Protein AF-A0AAN0MKB0-F1 (afdb_monomer_lite)

Secondary structure (DSSP, 8-state):
-HHHHHHHHHHHHHHHHHHHIIIIIS-HHHHHHHHHHH-TT--SS-HHHHHHHHHHHHHHHHHHHHHHHHHHHH-

Radius of gyration: 14.73 Å; chains: 1; bounding box: 35×25×40 Å

Organism: NCBI:txid3073862

Foldseek 3Di:
DVLVVQLVVQLVVQLVVLCCCLPVVDDPVVSLVVLCVLCVPCPDVGSVVSSNVVSSVVSSVVSVVVSVVVVVVVD

Structure (mmCIF, N/CA/C/O backbone):
data_AF-A0AAN0MKB0-F1
#
_entry.id   AF-A0AAN0MKB0-F1
#
loop_
_atom_site.group_PDB
_atom_site.id
_atom_site.type_symbol
_atom_site.label_atom_id
_atom_site.label_alt_id
_atom_site.label_comp_id
_atom_site.label_asym_id
_atom_site.label_entity_id
_atom_site.label_seq_id
_atom_site.pdbx_PDB_ins_code
_atom_site.Cartn_x
_atom_site.Cartn_y
_atom_site.Cartn_z
_atom_site.occupancy
_atom_site.B_iso_or_equiv
_atom_site.auth_seq_id
_atom_site.auth_comp_id
_atom_site.auth_asym_id
_atom_site.auth_atom_id
_atom_site.pdbx_PDB_model_num
ATOM 1 N N . MET A 1 1 ? -5.908 6.516 22.950 1.00 70.69 1 MET A N 1
ATOM 2 C CA . MET A 1 1 ? -5.284 5.173 22.991 1.00 70.69 1 MET A CA 1
ATOM 3 C C . MET A 1 1 ? -5.988 4.154 22.09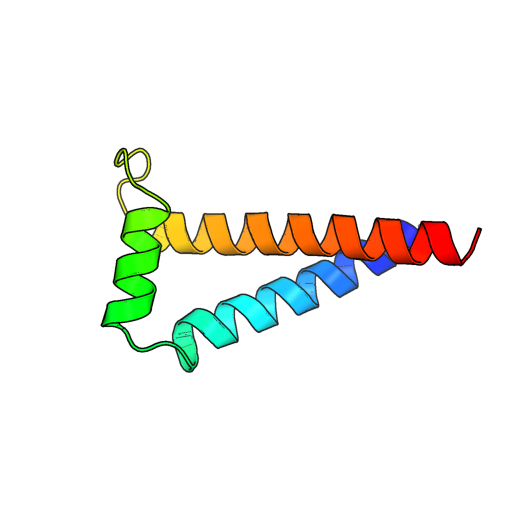2 1.00 70.69 1 MET A C 1
ATOM 5 O O . MET A 1 1 ? -5.432 3.855 21.047 1.00 70.69 1 MET A O 1
ATOM 9 N N . LYS A 1 2 ? -7.218 3.690 22.387 1.00 84.00 2 LYS A N 1
ATOM 10 C CA . LYS A 1 2 ? -7.895 2.630 21.591 1.00 84.00 2 LYS A CA 1
ATOM 11 C C . LYS A 1 2 ? -7.998 2.915 20.078 1.00 84.00 2 LYS A C 1
ATOM 13 O O . LYS A 1 2 ? -7.691 2.044 19.276 1.00 84.00 2 LYS A O 1
ATOM 18 N N . LYS A 1 3 ? -8.355 4.146 19.685 1.00 85.25 3 LYS A N 1
ATOM 19 C CA . LYS A 1 3 ? -8.468 4.555 18.265 1.00 85.25 3 LYS A CA 1
ATOM 20 C C . LYS A 1 3 ? -7.123 4.571 17.524 1.00 85.25 3 LYS A C 1
ATOM 22 O O . LYS A 1 3 ? -7.081 4.254 16.345 1.00 85.25 3 LYS A O 1
ATOM 27 N N . ILE A 1 4 ? -6.042 4.924 18.223 1.00 88.75 4 ILE A N 1
ATOM 28 C CA . ILE A 1 4 ? -4.684 4.974 17.657 1.00 88.75 4 ILE A CA 1
ATOM 29 C C . ILE A 1 4 ? -4.181 3.552 17.409 1.00 88.75 4 ILE A C 1
ATOM 31 O O . ILE A 1 4 ? -3.694 3.261 16.327 1.00 88.75 4 ILE A O 1
ATOM 35 N N . ILE A 1 5 ? -4.378 2.650 18.377 1.00 92.44 5 ILE A N 1
ATOM 36 C CA . ILE A 1 5 ? -4.026 1.230 18.230 1.00 92.44 5 ILE A CA 1
ATOM 37 C C . ILE A 1 5 ? -4.806 0.604 17.067 1.00 92.44 5 ILE A C 1
ATOM 39 O O . ILE A 1 5 ? -4.213 -0.058 16.222 1.00 92.44 5 ILE A O 1
ATOM 43 N N . LEU A 1 6 ? -6.115 0.875 16.975 1.00 91.38 6 LEU A N 1
ATOM 44 C CA . LEU A 1 6 ? -6.947 0.412 15.863 1.00 91.38 6 LEU A CA 1
ATOM 45 C C . LEU A 1 6 ? -6.430 0.924 14.509 1.00 91.38 6 LEU A C 1
ATOM 47 O O . LEU A 1 6 ? -6.294 0.140 13.575 1.00 91.38 6 LEU A O 1
ATOM 51 N N . PHE A 1 7 ? -6.097 2.214 14.416 1.00 93.06 7 PHE A N 1
ATOM 52 C CA . PHE A 1 7 ? -5.534 2.803 13.203 1.00 93.06 7 PHE A CA 1
ATOM 53 C C . PHE A 1 7 ? -4.211 2.144 12.798 1.00 93.06 7 PHE A C 1
ATOM 55 O O . PHE A 1 7 ? -4.032 1.827 11.625 1.00 93.06 7 PHE A O 1
ATOM 62 N N . ILE A 1 8 ? -3.306 1.898 13.751 1.00 94.25 8 ILE A N 1
ATOM 63 C CA . ILE A 1 8 ? -2.010 1.256 13.488 1.00 94.25 8 ILE A CA 1
ATOM 64 C C . ILE A 1 8 ? -2.210 -0.165 12.954 1.00 94.25 8 ILE A C 1
ATOM 66 O O . ILE A 1 8 ? -1.632 -0.510 11.928 1.00 94.25 8 ILE A O 1
ATOM 70 N N . ILE A 1 9 ? -3.063 -0.968 13.600 1.00 95.44 9 ILE A N 1
ATOM 71 C CA . ILE A 1 9 ? -3.349 -2.345 13.166 1.00 95.44 9 ILE A CA 1
ATOM 72 C C . ILE A 1 9 ? -3.909 -2.355 11.740 1.00 95.44 9 ILE A C 1
ATOM 74 O O . ILE A 1 9 ? -3.428 -3.101 10.891 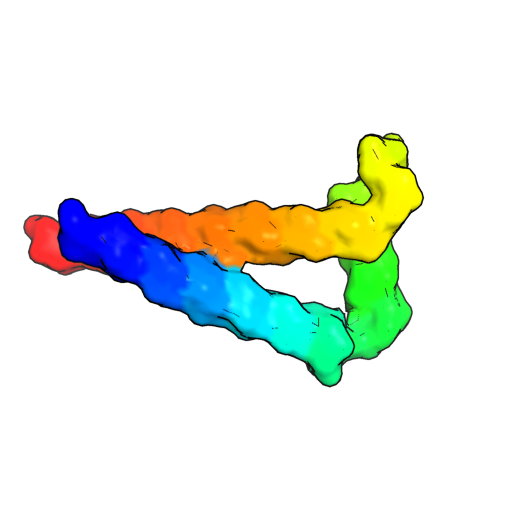1.00 95.44 9 ILE A O 1
ATOM 78 N N . ILE A 1 10 ? -4.892 -1.495 11.461 1.00 94.88 10 ILE A N 1
ATOM 79 C CA . ILE A 1 10 ? -5.500 -1.390 10.132 1.00 94.88 10 ILE A CA 1
ATOM 80 C C . ILE A 1 10 ? -4.464 -0.925 9.094 1.00 94.88 10 ILE A C 1
ATOM 82 O O . ILE A 1 10 ? -4.430 -1.464 7.991 1.00 94.88 10 ILE A O 1
ATOM 86 N N . SER A 1 11 ? -3.580 0.008 9.460 1.00 96.00 11 SER A N 1
ATOM 87 C CA . SER A 1 11 ? -2.501 0.493 8.587 1.00 96.00 11 SER A CA 1
ATOM 88 C C . SER A 1 11 ? -1.537 -0.610 8.196 1.00 96.00 11 SER A C 1
ATOM 90 O O . SER A 1 11 ? -1.242 -0.764 7.016 1.00 96.00 11 SER A O 1
ATOM 92 N N . ILE A 1 12 ? -1.095 -1.418 9.159 1.00 96.75 12 ILE A N 1
ATOM 93 C CA . ILE A 1 12 ? -0.207 -2.552 8.890 1.00 96.75 12 ILE A CA 1
ATOM 94 C C . ILE A 1 12 ? -0.892 -3.553 7.951 1.00 96.75 12 ILE A C 1
ATOM 96 O O . ILE A 1 12 ? -0.281 -3.979 6.973 1.00 96.75 12 ILE A O 1
ATOM 100 N N . LEU A 1 13 ? -2.166 -3.877 8.197 1.00 96.56 13 LEU A N 1
ATOM 101 C CA . LEU A 1 13 ? -2.929 -4.790 7.343 1.00 96.56 13 LEU A CA 1
ATOM 102 C C . LEU A 1 13 ? -3.037 -4.282 5.902 1.00 96.56 13 LEU A C 1
ATOM 104 O O . LEU A 1 13 ? -2.757 -5.038 4.975 1.00 96.56 13 LEU A O 1
ATOM 108 N N . TYR A 1 14 ? -3.401 -3.012 5.700 1.00 96.38 14 TYR A N 1
ATOM 109 C CA . TYR A 1 14 ? -3.499 -2.449 4.353 1.00 96.38 14 TYR A CA 1
ATOM 110 C C . TYR A 1 14 ? -2.145 -2.369 3.651 1.00 96.38 14 TYR A C 1
ATOM 112 O O . TYR A 1 14 ? -2.089 -2.661 2.4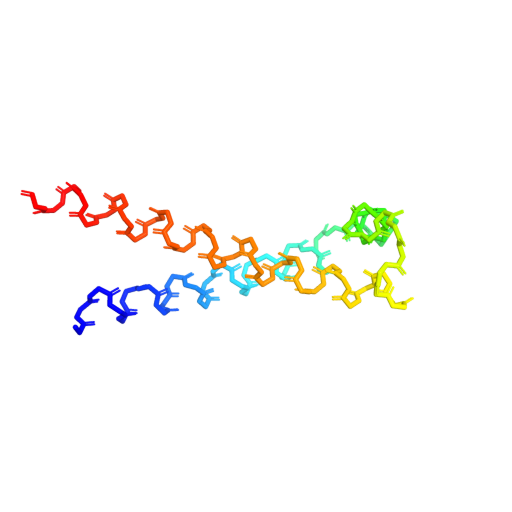62 1.00 96.38 14 TYR A O 1
ATOM 120 N N . ILE A 1 15 ? -1.068 -2.004 4.356 1.00 96.12 15 ILE A N 1
ATOM 121 C CA . ILE A 1 15 ? 0.277 -1.951 3.766 1.00 96.12 15 ILE A CA 1
ATOM 122 C C . ILE A 1 15 ? 0.683 -3.340 3.275 1.00 96.12 15 ILE A C 1
ATOM 124 O O . ILE A 1 15 ? 1.015 -3.489 2.104 1.00 96.12 15 ILE A O 1
ATOM 128 N N . ILE A 1 16 ? 0.605 -4.360 4.136 1.00 96.62 16 ILE A N 1
ATOM 129 C CA . ILE A 1 16 ? 0.976 -5.733 3.766 1.00 96.62 16 ILE A CA 1
ATOM 130 C C . ILE A 1 16 ? 0.135 -6.196 2.576 1.00 96.62 16 ILE A C 1
ATOM 132 O O . ILE A 1 16 ? 0.682 -6.640 1.574 1.00 96.62 16 ILE A O 1
ATOM 136 N N . PHE A 1 17 ? -1.185 -6.030 2.658 1.00 96.88 17 PHE A N 1
ATOM 137 C CA . PHE A 1 17 ? -2.102 -6.465 1.611 1.00 96.88 17 PHE A CA 1
ATOM 138 C C . PHE A 1 17 ? -1.849 -5.776 0.263 1.00 96.88 17 PHE A C 1
ATOM 140 O O . PHE A 1 17 ? -1.872 -6.433 -0.775 1.00 96.88 17 PHE A O 1
ATOM 147 N N . LEU A 1 18 ? -1.594 -4.465 0.258 1.00 95.62 18 LEU A N 1
ATOM 148 C CA . LEU A 1 18 ? -1.352 -3.710 -0.972 1.00 95.62 18 LEU A CA 1
ATOM 149 C C . LEU A 1 18 ? -0.011 -4.061 -1.614 1.00 95.62 18 LEU A C 1
ATOM 151 O O . LEU A 1 18 ? 0.045 -4.223 -2.829 1.00 95.62 18 LEU A O 1
ATOM 155 N N . PHE A 1 19 ? 1.052 -4.204 -0.821 1.00 94.88 19 PHE A N 1
ATOM 156 C CA . PHE A 1 19 ? 2.354 -4.620 -1.345 1.00 94.88 19 PHE A CA 1
ATOM 157 C C . PHE A 1 19 ? 2.291 -6.035 -1.912 1.00 94.88 19 PHE A C 1
ATOM 159 O O . PHE A 1 19 ? 2.739 -6.262 -3.032 1.00 94.88 19 PHE A O 1
ATOM 166 N N . GLU A 1 20 ? 1.674 -6.955 -1.176 1.00 95.69 20 GLU A N 1
ATOM 167 C CA . GLU A 1 20 ? 1.448 -8.328 -1.611 1.00 95.69 20 GLU A CA 1
ATOM 168 C C . GLU A 1 20 ? 0.682 -8.355 -2.944 1.00 95.69 20 GLU A C 1
ATOM 170 O O . GLU A 1 20 ? 1.148 -8.929 -3.925 1.00 95.69 20 GLU A O 1
ATOM 175 N N . MET A 1 21 ? -0.449 -7.648 -3.028 1.00 95.19 21 MET A N 1
ATOM 176 C CA . MET A 1 21 ? -1.246 -7.555 -4.253 1.00 95.19 21 MET A CA 1
ATOM 177 C C . MET A 1 21 ? -0.430 -7.012 -5.434 1.00 95.19 21 MET A C 1
ATOM 179 O O . MET A 1 21 ? -0.479 -7.572 -6.527 1.00 95.19 21 MET A O 1
ATOM 183 N N . VAL A 1 22 ? 0.320 -5.928 -5.236 1.00 94.38 22 VAL A N 1
ATOM 184 C CA . VAL A 1 22 ? 1.006 -5.231 -6.332 1.00 94.38 22 VAL A CA 1
ATOM 185 C C . VAL A 1 22 ? 2.272 -5.946 -6.793 1.00 94.38 22 VAL A C 1
ATOM 187 O O . VAL A 1 22 ? 2.533 -5.965 -7.992 1.00 94.38 22 VAL A O 1
ATOM 190 N N . PHE A 1 23 ? 3.046 -6.546 -5.892 1.00 93.12 23 PHE A N 1
ATOM 191 C CA . PHE A 1 23 ? 4.319 -7.168 -6.262 1.00 93.12 23 PHE A CA 1
ATOM 192 C C . PHE A 1 23 ? 4.220 -8.674 -6.518 1.00 93.12 23 PHE A C 1
ATOM 194 O O . PHE A 1 23 ? 4.982 -9.177 -7.339 1.00 93.12 23 PHE A O 1
ATOM 201 N N . ASN A 1 24 ? 3.274 -9.382 -5.888 1.00 93.75 24 ASN A N 1
ATOM 202 C CA . ASN A 1 24 ? 3.144 -10.836 -6.053 1.00 93.75 24 ASN A CA 1
ATOM 203 C C . ASN A 1 24 ? 1.988 -11.252 -6.972 1.00 93.75 24 ASN A C 1
ATOM 205 O O . ASN A 1 24 ? 2.068 -12.312 -7.590 1.00 93.75 24 ASN A O 1
ATOM 209 N N . TYR A 1 25 ? 0.927 -10.443 -7.094 1.00 93.62 25 TYR A N 1
ATOM 210 C CA . TYR A 1 25 ? -0.251 -10.809 -7.899 1.00 93.62 25 TYR A CA 1
ATOM 211 C C . TYR A 1 25 ? -0.393 -10.019 -9.202 1.00 93.62 25 TYR A C 1
ATOM 213 O O . TYR A 1 25 ? -1.012 -10.516 -10.146 1.00 93.62 25 TYR A O 1
ATOM 221 N N . LEU A 1 26 ? 0.158 -8.806 -9.294 1.00 92.75 26 LEU A N 1
ATOM 222 C CA . LEU A 1 26 ? 0.122 -8.043 -10.539 1.00 92.75 26 LEU A CA 1
ATOM 223 C C . LEU A 1 26 ? 1.268 -8.464 -11.475 1.00 92.75 26 LEU A C 1
ATOM 225 O O . LEU A 1 26 ? 2.415 -8.573 -11.044 1.00 92.75 26 LEU A O 1
ATOM 229 N N . PRO A 1 27 ? 1.001 -8.613 -12.787 1.00 93.88 27 PRO A N 1
ATOM 230 C CA . PRO A 1 27 ? 2.063 -8.775 -13.770 1.00 93.88 27 PRO A CA 1
ATOM 231 C C . PRO A 1 27 ? 3.010 -7.574 -13.762 1.00 93.88 27 PRO A C 1
ATOM 233 O O . PRO A 1 27 ? 2.560 -6.432 -13.649 1.00 93.88 27 PRO A O 1
ATOM 236 N N . GLU A 1 28 ? 4.294 -7.820 -14.013 1.00 90.81 28 GLU A N 1
ATOM 237 C CA . GLU A 1 28 ? 5.338 -6.786 -14.011 1.00 90.81 28 GLU A CA 1
ATOM 238 C C . GLU A 1 28 ? 5.014 -5.571 -14.875 1.00 90.81 28 GLU A C 1
ATOM 240 O O . GLU A 1 28 ? 5.093 -4.426 -14.431 1.00 90.81 28 GLU A O 1
ATOM 245 N N . LYS A 1 29 ? 4.535 -5.812 -16.096 1.00 91.62 29 LYS A N 1
ATOM 246 C CA . LYS A 1 29 ? 4.120 -4.741 -17.011 1.00 91.62 29 LYS A CA 1
ATOM 247 C C . LYS A 1 29 ? 3.047 -3.833 -16.402 1.00 91.62 29 LYS A C 1
ATOM 249 O O . LYS A 1 29 ? 3.044 -2.632 -16.663 1.00 91.62 29 LYS A O 1
ATOM 254 N N . THR A 1 30 ? 2.154 -4.401 -15.597 1.00 91.50 30 THR A N 1
ATOM 255 C CA . THR A 1 30 ? 1.037 -3.691 -14.975 1.00 91.50 30 THR A CA 1
ATOM 256 C C . THR A 1 30 ? 1.520 -2.840 -13.812 1.00 91.50 30 THR A C 1
ATOM 258 O O . THR A 1 30 ? 1.237 -1.645 -13.800 1.00 91.50 30 THR A O 1
ATOM 261 N N . TYR A 1 31 ? 2.285 -3.394 -12.863 1.00 90.25 31 TYR A N 1
ATOM 262 C CA . TYR A 1 31 ? 2.761 -2.577 -11.743 1.00 90.25 31 TYR A CA 1
ATOM 263 C C . TYR A 1 31 ? 3.774 -1.519 -12.199 1.00 90.25 31 TYR A C 1
ATOM 265 O O . TYR A 1 31 ? 3.768 -0.419 -11.658 1.00 90.25 31 TYR A O 1
ATOM 273 N N . LEU A 1 32 ? 4.581 -1.774 -13.239 1.00 90.75 32 LEU A N 1
ATOM 274 C CA . LEU A 1 32 ? 5.464 -0.756 -13.826 1.00 90.75 32 LEU A CA 1
ATOM 275 C C . LEU A 1 32 ? 4.679 0.355 -14.533 1.00 90.75 32 LEU A C 1
ATOM 277 O O . LEU A 1 32 ? 5.090 1.515 -14.515 1.00 90.75 32 LEU A O 1
ATOM 281 N N . PHE A 1 33 ? 3.545 0.029 -15.155 1.00 91.75 33 PHE A N 1
ATOM 282 C CA . PHE A 1 33 ? 2.646 1.042 -15.700 1.00 91.75 33 PHE A CA 1
ATOM 283 C C . PHE A 1 33 ? 2.056 1.911 -14.583 1.00 91.75 33 PHE A C 1
ATOM 285 O O . PHE A 1 33 ? 2.095 3.137 -14.676 1.00 91.75 33 PHE A O 1
ATOM 292 N N . VAL A 1 34 ? 1.595 1.291 -13.493 1.00 90.06 34 VAL A N 1
ATOM 293 C CA . VAL A 1 34 ? 1.116 2.013 -12.305 1.00 90.06 34 VAL A CA 1
ATOM 294 C C . VAL A 1 34 ? 2.235 2.873 -11.705 1.00 90.06 34 VAL A C 1
ATOM 296 O O . VAL A 1 34 ? 1.993 4.033 -11.401 1.00 90.06 34 VAL A O 1
ATOM 299 N N . ALA A 1 35 ? 3.470 2.374 -11.638 1.00 89.75 35 ALA A N 1
ATOM 300 C CA . ALA A 1 35 ? 4.637 3.122 -11.166 1.00 89.75 35 ALA A CA 1
ATOM 301 C C . ALA A 1 35 ? 4.919 4.396 -11.983 1.00 89.75 35 ALA A C 1
ATOM 303 O O . ALA A 1 35 ? 5.311 5.430 -11.445 1.00 89.75 35 ALA A O 1
ATOM 304 N N . LYS A 1 36 ? 4.698 4.351 -13.302 1.00 89.94 36 LYS A N 1
ATOM 305 C CA . LYS A 1 36 ? 4.794 5.546 -14.154 1.00 89.94 36 LYS A CA 1
ATOM 306 C C . LYS A 1 36 ? 3.645 6.520 -13.896 1.00 89.94 36 LYS A C 1
ATOM 308 O O . LYS A 1 36 ? 3.866 7.727 -13.893 1.00 89.94 36 LYS A O 1
ATOM 313 N N . LEU A 1 37 ? 2.437 6.010 -13.646 1.00 89.56 37 LEU A N 1
ATOM 314 C CA . LEU A 1 37 ? 1.273 6.832 -13.303 1.00 89.56 37 LEU A CA 1
ATOM 315 C C . LEU A 1 37 ? 1.403 7.516 -11.941 1.00 89.56 37 LEU A C 1
ATOM 317 O O . LEU A 1 37 ? 0.886 8.616 -11.774 1.00 89.56 37 LEU A O 1
ATOM 321 N N . THR A 1 38 ? 2.081 6.894 -10.976 1.00 88.12 38 THR A N 1
ATOM 322 C CA . THR A 1 38 ? 2.340 7.504 -9.664 1.00 88.12 38 THR A CA 1
ATOM 323 C C . THR A 1 38 ? 3.418 8.588 -9.730 1.00 88.12 38 THR A C 1
ATOM 325 O O . THR A 1 38 ? 3.513 9.406 -8.816 1.00 88.12 38 THR A O 1
ATOM 328 N N . ASN A 1 39 ? 4.187 8.648 -10.825 1.00 90.75 39 ASN A N 1
ATOM 329 C CA . ASN A 1 39 ? 5.253 9.622 -11.053 1.00 90.75 39 ASN A CA 1
ATOM 330 C C . ASN A 1 39 ? 5.168 10.325 -12.428 1.00 90.75 39 ASN A C 1
ATOM 332 O O . ASN A 1 39 ? 6.133 10.300 -13.202 1.00 90.75 39 ASN A O 1
ATOM 336 N N . PRO A 1 40 ? 4.040 10.976 -12.759 1.00 84.88 40 PRO A N 1
ATOM 337 C CA . PRO A 1 40 ? 3.791 11.475 -14.111 1.00 84.88 40 PRO A CA 1
ATOM 338 C C . PRO A 1 40 ? 4.689 12.662 -14.488 1.00 84.88 40 PRO A C 1
ATOM 340 O O . PRO A 1 40 ? 4.960 12.881 -15.663 1.00 84.88 40 PRO A O 1
ATOM 343 N N . PHE A 1 41 ? 5.165 13.416 -13.494 1.00 86.31 41 PHE A N 1
ATOM 344 C CA . PHE A 1 41 ? 6.033 14.582 -13.677 1.00 86.31 41 PHE A CA 1
ATOM 345 C C . PHE A 1 41 ? 7.509 14.290 -13.379 1.00 86.31 41 PHE A C 1
ATOM 347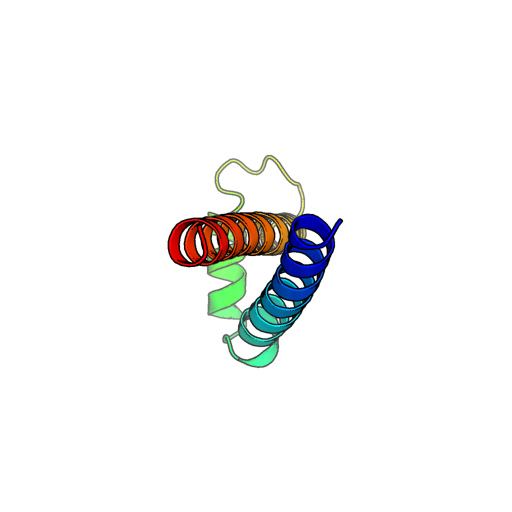 O O . PHE A 1 41 ? 8.301 15.224 -13.324 1.00 86.31 41 PHE A O 1
ATOM 354 N N . HIS A 1 42 ? 7.870 13.020 -13.147 1.00 81.81 42 HIS A N 1
ATOM 355 C CA . HIS A 1 42 ? 9.227 12.608 -12.764 1.00 81.81 42 HIS A CA 1
ATOM 356 C C . HIS A 1 42 ? 9.802 13.419 -11.588 1.00 81.81 42 HIS A C 1
ATOM 358 O O . HIS A 1 42 ? 10.959 13.817 -11.591 1.00 81.81 42 HIS A O 1
ATOM 364 N N . ILE A 1 43 ? 8.969 13.663 -10.569 1.00 80.88 43 ILE A N 1
ATOM 365 C CA . ILE A 1 43 ? 9.373 14.354 -9.331 1.00 80.88 43 ILE A CA 1
ATOM 366 C C . ILE A 1 43 ? 10.307 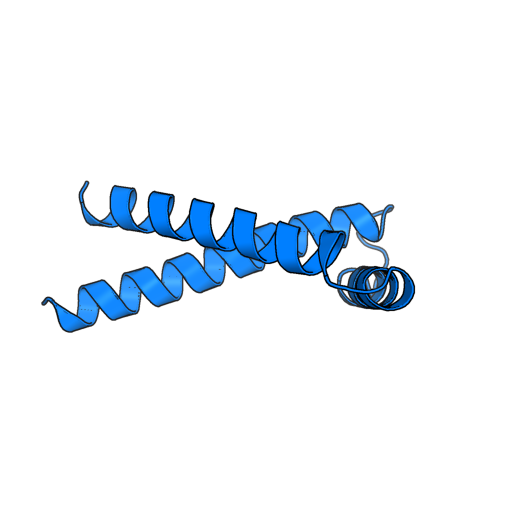13.458 -8.502 1.00 80.88 43 ILE A C 1
ATOM 368 O O . ILE A 1 43 ? 11.161 13.953 -7.774 1.00 80.88 43 ILE A O 1
ATOM 372 N N . ILE A 1 44 ? 10.126 12.138 -8.605 1.00 83.56 44 ILE A N 1
ATOM 373 C CA . ILE A 1 44 ? 10.972 11.120 -7.977 1.00 83.56 44 ILE A CA 1
ATOM 374 C C . ILE A 1 44 ? 11.793 10.450 -9.084 1.00 83.56 44 ILE A C 1
ATOM 376 O O . ILE A 1 44 ? 11.230 10.079 -10.109 1.00 83.56 44 ILE A O 1
ATOM 380 N N . ASP A 1 45 ? 13.095 10.254 -8.892 1.00 81.38 45 ASP A N 1
ATOM 381 C CA . ASP A 1 45 ? 13.956 9.685 -9.945 1.00 81.38 45 ASP A CA 1
ATOM 382 C C . ASP A 1 45 ? 13.556 8.246 -10.325 1.00 81.38 45 ASP A C 1
ATOM 384 O O . ASP A 1 45 ? 13.564 7.858 -11.494 1.00 81.38 45 ASP A O 1
ATOM 388 N N . SER A 1 46 ? 13.137 7.453 -9.336 1.00 88.44 46 SER A N 1
ATOM 389 C CA . SER A 1 46 ? 12.677 6.075 -9.516 1.00 88.44 46 SER A CA 1
ATOM 390 C C . SER A 1 46 ? 11.149 5.992 -9.525 1.00 88.44 46 SER A C 1
ATOM 392 O O . SER A 1 46 ? 10.463 6.340 -8.562 1.00 88.44 46 SER A O 1
ATOM 394 N N . SER A 1 47 ? 10.593 5.458 -10.618 1.00 87.38 47 SER A N 1
ATOM 395 C CA . SER A 1 47 ? 9.152 5.167 -10.706 1.00 87.38 47 SER A CA 1
ATOM 396 C C . SER A 1 47 ? 8.720 4.112 -9.678 1.00 87.38 47 SER A C 1
ATOM 398 O O . SER A 1 47 ? 7.616 4.191 -9.145 1.00 87.38 47 SER A O 1
ATOM 400 N N . LEU A 1 48 ? 9.591 3.145 -9.359 1.00 89.81 48 LEU A N 1
ATOM 401 C CA . LEU A 1 48 ? 9.312 2.139 -8.330 1.00 89.81 48 LEU A CA 1
ATOM 402 C C . LEU A 1 48 ? 9.241 2.764 -6.935 1.00 89.81 48 LEU A C 1
ATOM 404 O O . LEU A 1 48 ? 8.340 2.435 -6.169 1.00 89.81 48 LEU A O 1
ATOM 408 N N . ASP A 1 49 ? 10.124 3.709 -6.624 1.00 90.44 49 ASP A N 1
ATOM 409 C CA . ASP A 1 49 ? 10.131 4.377 -5.318 1.00 90.44 49 ASP A CA 1
ATOM 410 C C . ASP A 1 49 ? 8.864 5.221 -5.151 1.00 90.44 49 ASP A C 1
ATOM 412 O O . ASP A 1 49 ? 8.222 5.207 -4.100 1.00 90.44 49 ASP A O 1
ATOM 416 N N . SER A 1 50 ? 8.439 5.889 -6.229 1.00 92.62 50 SER A N 1
ATOM 417 C CA . SER A 1 50 ? 7.147 6.570 -6.286 1.00 92.62 50 SER A CA 1
ATOM 418 C C . SER A 1 50 ? 5.974 5.620 -6.037 1.00 92.62 50 SER A C 1
ATOM 420 O O . SER A 1 50 ? 5.086 5.954 -5.250 1.00 92.62 50 SER A O 1
ATOM 422 N N . LEU A 1 51 ? 5.976 4.433 -6.653 1.00 93.50 51 LEU A N 1
ATOM 423 C CA . LEU A 1 51 ? 4.941 3.425 -6.432 1.00 93.50 51 LEU A CA 1
ATOM 424 C C . LEU A 1 51 ? 4.892 2.998 -4.962 1.00 93.50 51 LEU A C 1
ATOM 426 O O . LEU A 1 51 ? 3.819 2.971 -4.368 1.00 93.50 51 LEU A O 1
ATOM 430 N N . ILE A 1 52 ? 6.046 2.711 -4.358 1.00 93.62 52 ILE A N 1
ATOM 431 C CA . ILE A 1 52 ? 6.164 2.318 -2.947 1.00 93.62 52 ILE A CA 1
ATOM 432 C C . ILE A 1 52 ? 5.577 3.406 -2.041 1.00 93.62 52 ILE A C 1
ATOM 434 O O . ILE A 1 52 ? 4.731 3.116 -1.193 1.00 93.62 52 ILE A O 1
ATOM 438 N N . ILE A 1 53 ? 5.973 4.666 -2.243 1.00 93.31 53 ILE A N 1
ATOM 439 C CA . ILE A 1 53 ? 5.459 5.803 -1.468 1.00 93.31 53 ILE A CA 1
ATOM 440 C C . ILE A 1 53 ? 3.946 5.935 -1.654 1.00 93.31 53 ILE A C 1
ATOM 442 O O . ILE A 1 53 ? 3.212 6.107 -0.679 1.00 93.31 53 ILE A O 1
ATOM 446 N N . PHE A 1 54 ? 3.462 5.805 -2.887 1.00 94.31 54 PHE A N 1
ATOM 447 C CA . PHE A 1 54 ? 2.039 5.863 -3.192 1.00 94.31 54 PHE A CA 1
ATOM 448 C C . PHE A 1 54 ? 1.248 4.760 -2.476 1.00 94.31 54 PHE A C 1
ATOM 450 O O . PHE A 1 54 ? 0.203 5.045 -1.888 1.00 94.31 54 PHE A O 1
ATOM 457 N N . LEU A 1 55 ? 1.758 3.524 -2.454 1.00 95.44 55 LEU A N 1
ATOM 458 C CA . LEU A 1 55 ? 1.131 2.405 -1.746 1.00 95.44 55 LEU A CA 1
ATOM 459 C C . LEU A 1 55 ? 1.052 2.652 -0.237 1.00 95.44 55 LEU A C 1
ATOM 461 O O . LEU A 1 55 ? 0.031 2.356 0.382 1.00 95.44 55 LEU A O 1
ATOM 465 N N . VAL A 1 56 ? 2.085 3.250 0.358 1.00 95.94 56 VAL A N 1
ATOM 466 C CA . VAL A 1 56 ? 2.049 3.641 1.773 1.00 95.94 56 VAL A CA 1
ATOM 467 C C . VAL A 1 56 ? 0.994 4.723 2.010 1.00 95.94 56 VAL A C 1
ATOM 469 O O . VAL A 1 56 ? 0.176 4.600 2.922 1.00 95.94 56 VAL A O 1
ATOM 472 N N . LEU A 1 57 ? 0.956 5.766 1.177 1.00 95.62 57 LEU A N 1
ATOM 473 C CA . LEU A 1 57 ? -0.001 6.864 1.327 1.00 95.62 57 LEU A CA 1
ATOM 474 C C . LEU A 1 57 ? -1.451 6.395 1.178 1.00 95.62 57 LEU A C 1
ATOM 476 O O . LEU A 1 57 ? -2.296 6.756 2.001 1.00 95.62 57 LEU A O 1
ATOM 480 N N . ILE A 1 58 ? -1.747 5.564 0.175 1.00 95.56 58 ILE A N 1
ATOM 481 C CA . ILE A 1 58 ? -3.102 5.050 -0.034 1.00 95.56 58 ILE A CA 1
ATOM 482 C C . ILE A 1 58 ? -3.510 4.082 1.087 1.00 95.56 58 ILE A C 1
ATOM 484 O O . ILE A 1 58 ? -4.649 4.141 1.555 1.00 95.56 58 ILE A O 1
ATOM 488 N N . ALA A 1 59 ? -2.581 3.267 1.603 1.00 96.38 59 ALA A N 1
ATOM 489 C CA . ALA A 1 59 ? -2.830 2.411 2.761 1.00 96.38 59 ALA A CA 1
ATOM 490 C C . ALA A 1 59 ? -3.202 3.238 3.999 1.00 96.38 59 ALA A C 1
ATOM 492 O O . ALA A 1 59 ? -4.196 2.949 4.670 1.00 96.38 59 ALA A O 1
ATOM 493 N N . LEU A 1 60 ? -2.447 4.302 4.287 1.00 95.94 60 LEU A N 1
ATOM 494 C CA . LEU A 1 60 ? -2.723 5.205 5.407 1.00 95.94 60 LEU A CA 1
ATOM 495 C C . LEU A 1 60 ? -4.061 5.932 5.230 1.00 95.94 60 LEU A C 1
ATOM 497 O O . LEU A 1 60 ? -4.836 6.044 6.184 1.00 95.94 60 LEU A O 1
ATOM 501 N N . PHE A 1 61 ? -4.371 6.373 4.010 1.00 96.06 61 PHE A N 1
ATOM 502 C CA . PHE A 1 61 ? -5.645 7.006 3.684 1.00 96.06 61 PHE A CA 1
ATOM 503 C C . PHE A 1 61 ? -6.834 6.063 3.921 1.00 96.06 61 PHE A C 1
ATOM 505 O O . PHE A 1 61 ? -7.785 6.430 4.621 1.00 96.06 61 PHE A O 1
ATOM 512 N N . PHE A 1 62 ? -6.770 4.823 3.426 1.00 95.62 62 PHE A N 1
ATOM 513 C CA . PHE A 1 62 ? -7.812 3.823 3.670 1.00 95.62 62 PHE A CA 1
ATOM 514 C C . PHE A 1 62 ? -7.924 3.442 5.141 1.00 95.62 62 PHE A C 1
ATOM 516 O O . PHE A 1 62 ? -9.031 3.265 5.655 1.00 95.62 62 PHE A O 1
ATOM 523 N N . SER A 1 63 ? -6.804 3.385 5.851 1.00 94.75 63 SER A N 1
ATOM 524 C CA . SER A 1 63 ? -6.789 3.098 7.285 1.00 94.75 63 SER A CA 1
ATOM 525 C C . SER A 1 63 ? -7.472 4.186 8.091 1.00 94.75 63 SER A C 1
ATOM 527 O O . SER A 1 63 ? -8.248 3.903 9.010 1.00 94.75 63 SER A O 1
ATOM 529 N N . TRP A 1 64 ? -7.244 5.440 7.713 1.00 95.19 64 TRP A N 1
ATOM 530 C CA . TRP A 1 64 ? -7.894 6.590 8.317 1.00 95.19 64 TRP A CA 1
ATOM 531 C C . TRP A 1 64 ? -9.400 6.593 8.044 1.00 95.19 64 TRP A C 1
ATOM 533 O O . TRP A 1 64 ? -10.184 6.735 8.986 1.00 95.19 64 TRP A O 1
ATOM 543 N N . LEU A 1 65 ? -9.812 6.366 6.791 1.00 94.44 65 LEU A N 1
ATOM 544 C CA . LEU A 1 65 ? -11.220 6.225 6.408 1.00 94.44 65 LEU A CA 1
ATOM 545 C C . LEU A 1 65 ? -11.907 5.109 7.199 1.00 94.44 65 LEU A C 1
ATOM 547 O O . LEU A 1 65 ? -12.929 5.347 7.841 1.00 94.44 65 LEU A O 1
ATOM 551 N N . THR A 1 66 ? -11.312 3.917 7.214 1.00 93.00 66 THR A N 1
ATOM 552 C CA . THR A 1 66 ? -11.842 2.743 7.922 1.00 93.00 66 THR A CA 1
ATOM 553 C C . THR A 1 66 ? -11.981 3.033 9.414 1.00 93.00 66 THR A C 1
ATOM 555 O O . THR A 1 66 ? -13.038 2.805 10.001 1.00 93.00 66 THR A O 1
ATOM 558 N N . THR A 1 67 ? -10.953 3.625 10.028 1.00 91.62 67 THR A N 1
ATOM 559 C CA . THR A 1 67 ? -10.988 3.989 11.450 1.00 91.62 67 THR A CA 1
ATOM 560 C C . THR A 1 67 ? -12.080 5.019 11.736 1.00 91.62 67 THR A C 1
ATOM 562 O O . THR A 1 67 ? -12.819 4.866 12.709 1.00 91.62 67 THR A O 1
ATOM 565 N N . LYS A 1 68 ? -12.240 6.047 10.891 1.00 91.25 68 LYS A N 1
ATOM 566 C CA . LYS A 1 68 ? -13.318 7.038 11.034 1.00 91.25 68 LYS A CA 1
ATOM 567 C C . LYS A 1 68 ? -14.702 6.405 10.928 1.00 91.25 68 LYS A C 1
ATOM 569 O O . LYS A 1 68 ? -15.567 6.735 11.736 1.00 91.25 68 LYS A O 1
ATOM 574 N N . LEU A 1 69 ? -14.909 5.507 9.967 1.00 90.19 69 LEU A N 1
ATOM 575 C CA . LEU A 1 69 ? -16.186 4.822 9.762 1.00 90.19 69 LEU A CA 1
ATOM 576 C C . LEU A 1 69 ? -16.543 3.918 10.946 1.00 90.19 69 LEU A C 1
ATOM 578 O O . LEU A 1 69 ? -17.667 3.979 11.439 1.00 90.19 69 LEU A O 1
ATOM 582 N N . ILE A 1 70 ? -15.582 3.138 11.446 1.00 89.19 70 ILE A N 1
ATOM 583 C CA . ILE A 1 70 ? -15.776 2.278 12.621 1.00 89.19 70 ILE A CA 1
ATOM 584 C C . ILE A 1 70 ? -16.109 3.125 13.848 1.00 89.19 70 ILE A C 1
ATOM 586 O O . ILE A 1 70 ? -17.079 2.847 14.545 1.00 89.19 70 ILE A O 1
ATOM 590 N N . VAL A 1 71 ? -15.341 4.189 14.096 1.00 85.62 71 VAL A N 1
ATOM 591 C CA . VAL A 1 71 ? -15.581 5.076 15.239 1.00 85.62 71 VAL A CA 1
ATOM 592 C C . VAL A 1 71 ? -16.961 5.722 15.151 1.00 85.62 71 VAL A C 1
ATOM 594 O O . VAL A 1 71 ? -17.680 5.678 16.140 1.00 85.62 71 VAL A O 1
ATOM 597 N N . LYS A 1 72 ? -17.349 6.254 13.983 1.00 84.31 72 LYS A N 1
ATOM 598 C CA . LYS A 1 72 ? -18.665 6.875 13.767 1.00 84.31 72 LYS A CA 1
ATOM 599 C C . LYS A 1 72 ? -19.825 5.904 14.004 1.00 84.31 72 LYS A C 1
ATOM 601 O O . LYS A 1 72 ? -20.897 6.345 14.377 1.00 84.31 72 LYS A O 1
ATOM 606 N N . LYS A 1 73 ? -19.633 4.606 13.754 1.00 79.75 73 LYS A N 1
ATOM 607 C CA . LYS A 1 73 ? -20.669 3.582 13.952 1.00 79.75 73 LYS A CA 1
ATOM 608 C C . LYS A 1 73 ? -20.837 3.168 15.421 1.00 79.75 73 LYS A C 1
ATOM 610 O O . LYS A 1 73 ? -21.876 2.623 15.771 1.00 79.75 73 LYS A O 1
ATOM 615 N N . ILE A 1 74 ? -19.805 3.357 16.246 1.00 71.69 74 ILE A N 1
ATOM 616 C CA . ILE A 1 74 ? -19.769 2.900 17.646 1.00 71.69 74 ILE A CA 1
ATOM 617 C C . ILE A 1 74 ? -20.192 4.008 18.630 1.00 71.69 74 ILE A C 1
ATOM 619 O O . ILE A 1 74 ? -20.647 3.692 19.726 1.00 71.69 74 ILE A O 1
ATOM 623 N N . THR A 1 75 ? -20.021 5.283 18.263 1.00 58.69 75 THR A N 1
ATOM 624 C CA . THR A 1 75 ? -20.551 6.458 18.991 1.00 58.69 75 THR A CA 1
ATOM 625 C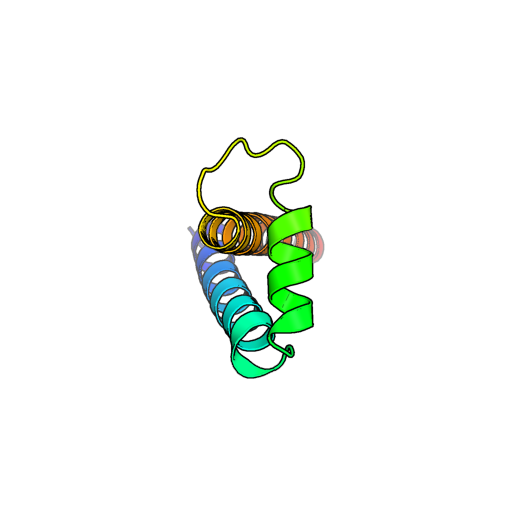 C . THR A 1 75 ? -21.938 6.830 18.515 1.00 58.69 75 THR A C 1
ATOM 627 O O . THR A 1 75 ? -22.775 7.137 19.385 1.00 58.69 75 THR A O 1
#

Sequence (75 aa):
MKKIILFIIISILYIIFLFEMVFNYLPEKTYLFVAKLTNPFHIIDSSLDSLIIFLVLIALFFSWLTTKLIVKKIT

pLDDT: mean 90.69, std 6.52, range [58.69, 96.88]